Protein AF-A0A534X6H8-F1 (afdb_monomer_lite)

pLDDT: mean 91.08, std 9.08, range [45.31, 97.31]

Structure (mmCIF, N/CA/C/O backbone):
data_AF-A0A534X6H8-F1
#
_entry.id   AF-A0A534X6H8-F1
#
loop_
_atom_site.group_PDB
_atom_site.id
_atom_site.type_symbol
_atom_site.label_atom_id
_atom_site.label_alt_id
_atom_site.label_comp_id
_atom_site.label_asym_id
_atom_site.label_entity_id
_atom_site.label_seq_id
_atom_site.pdbx_PDB_ins_code
_atom_site.Cartn_x
_atom_site.Cartn_y
_atom_site.Cartn_z
_atom_site.occupancy
_atom_site.B_iso_or_equiv
_atom_site.auth_seq_id
_atom_site.auth_comp_id
_atom_site.auth_asym_id
_atom_site.auth_atom_id
_atom_site.pdbx_PDB_model_num
ATOM 1 N N . MET A 1 1 ? 26.297 8.197 7.533 1.00 79.06 1 MET A N 1
ATOM 2 C CA . MET A 1 1 ? 25.277 7.153 7.810 1.00 79.06 1 MET A CA 1
ATOM 3 C C . MET A 1 1 ? 23.885 7.771 7.737 1.00 79.06 1 MET A C 1
ATOM 5 O O . MET A 1 1 ? 23.740 8.913 8.152 1.00 79.06 1 MET A O 1
ATOM 9 N N . LYS A 1 2 ? 22.874 7.069 7.199 1.00 85.75 2 LYS A N 1
ATOM 10 C C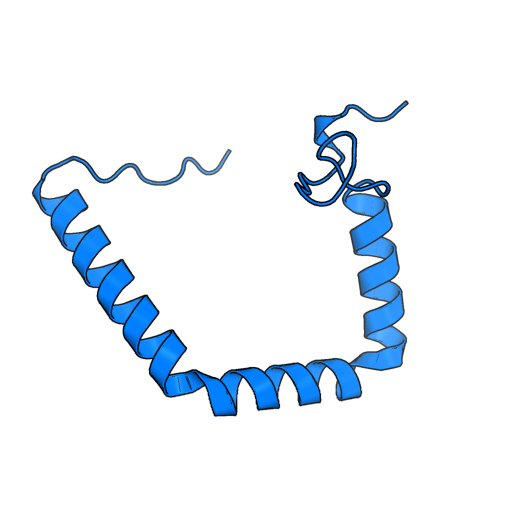A . LYS A 1 2 ? 21.484 7.570 7.191 1.00 85.75 2 LYS A CA 1
ATOM 11 C C . LYS A 1 2 ? 20.822 7.353 8.559 1.00 85.75 2 LYS A C 1
ATOM 13 O O . LYS A 1 2 ? 21.097 6.329 9.185 1.00 85.75 2 LYS A O 1
ATOM 18 N N . PRO A 1 3 ? 19.935 8.258 9.014 1.00 91.31 3 PRO A N 1
ATOM 19 C CA . PRO A 1 3 ? 19.207 8.058 10.259 1.00 91.31 3 PRO A CA 1
ATOM 20 C C . PRO A 1 3 ? 18.273 6.854 10.138 1.00 91.31 3 PRO A C 1
ATOM 22 O O . PRO A 1 3 ? 17.749 6.562 9.061 1.00 91.31 3 PRO A O 1
ATOM 25 N N . LEU A 1 4 ? 17.997 6.186 11.259 1.00 86.75 4 LEU A N 1
ATOM 26 C CA . LEU A 1 4 ? 17.121 5.017 11.272 1.00 86.75 4 LEU A CA 1
ATOM 27 C C . LEU A 1 4 ? 15.719 5.329 10.702 1.00 86.75 4 LEU A C 1
ATOM 29 O O . LEU A 1 4 ? 15.079 4.455 10.117 1.00 86.75 4 LEU A O 1
ATOM 33 N N . SER A 1 5 ? 15.231 6.567 10.844 1.00 88.94 5 SER A N 1
ATOM 34 C CA . SER A 1 5 ? 13.958 7.036 10.267 1.00 88.94 5 SER A CA 1
ATOM 35 C C . SER A 1 5 ? 13.892 6.940 8.738 1.00 88.94 5 SER A C 1
ATOM 37 O O . SER A 1 5 ? 12.795 6.864 8.191 1.00 88.94 5 SER A O 1
ATOM 39 N N . ALA A 1 6 ? 15.035 6.881 8.049 1.00 91.44 6 ALA A N 1
ATOM 40 C CA . ALA A 1 6 ? 15.099 6.698 6.601 1.00 91.44 6 ALA A CA 1
ATOM 41 C C . ALA A 1 6 ? 14.761 5.262 6.156 1.00 91.44 6 ALA A C 1
ATOM 43 O O . ALA A 1 6 ? 14.598 5.015 4.959 1.00 91.44 6 ALA A O 1
ATOM 44 N N . PHE A 1 7 ? 14.665 4.311 7.090 1.00 92.69 7 PHE A N 1
ATOM 45 C CA . PHE A 1 7 ? 14.388 2.902 6.824 1.00 92.69 7 PHE A CA 1
ATOM 46 C C . PHE A 1 7 ? 12.963 2.550 7.250 1.00 92.69 7 PHE A C 1
ATOM 48 O O . PHE A 1 7 ? 12.515 2.876 8.352 1.00 92.69 7 PHE A O 1
ATOM 55 N N . TRP A 1 8 ? 12.235 1.876 6.360 1.00 87.81 8 TRP A N 1
ATOM 56 C CA . TRP A 1 8 ? 10.846 1.497 6.606 1.00 87.81 8 TRP A CA 1
ATOM 57 C C . TRP A 1 8 ? 10.757 0.458 7.720 1.00 87.81 8 TRP A C 1
ATOM 59 O O . TRP A 1 8 ? 11.546 -0.482 7.756 1.00 87.81 8 TRP A O 1
ATOM 69 N N . ARG A 1 9 ? 9.763 0.589 8.603 1.00 90.94 9 ARG A N 1
ATOM 70 C CA . ARG A 1 9 ? 9.485 -0.442 9.610 1.00 90.94 9 ARG A CA 1
ATOM 71 C C . ARG A 1 9 ? 9.040 -1.726 8.919 1.00 90.94 9 ARG A C 1
ATOM 73 O O . ARG A 1 9 ? 8.119 -1.706 8.102 1.00 90.94 9 ARG A O 1
ATOM 80 N N . ARG A 1 10 ? 9.670 -2.839 9.277 1.00 90.00 10 ARG A N 1
ATOM 81 C CA . ARG A 1 10 ? 9.359 -4.166 8.757 1.00 90.00 10 ARG A CA 1
ATOM 82 C C . ARG A 1 10 ? 9.542 -5.189 9.869 1.00 90.00 10 ARG A C 1
ATOM 84 O O . ARG A 1 10 ? 10.655 -5.599 10.154 1.00 90.00 10 ARG A O 1
ATOM 91 N N . ALA A 1 11 ? 8.428 -5.619 10.459 1.00 90.19 11 ALA A N 1
ATOM 92 C CA . ALA A 1 11 ? 8.424 -6.555 11.587 1.00 90.19 11 ALA A CA 1
ATOM 93 C C . ALA A 1 11 ? 9.055 -7.923 11.263 1.00 90.19 11 ALA A C 1
ATOM 95 O O . ALA A 1 11 ? 9.492 -8.620 12.163 1.00 90.19 11 ALA A O 1
ATOM 96 N N . ALA A 1 12 ? 9.115 -8.296 9.981 1.00 89.81 12 ALA A N 1
ATOM 97 C CA . ALA A 1 12 ? 9.757 -9.529 9.531 1.00 89.81 12 ALA A CA 1
ATOM 98 C C . ALA A 1 12 ? 11.301 -9.469 9.523 1.00 89.81 12 ALA A C 1
ATOM 100 O O . ALA A 1 12 ? 11.934 -10.481 9.245 1.00 89.81 12 ALA A O 1
ATOM 101 N N . CYS A 1 13 ? 11.909 -8.300 9.751 1.00 89.44 13 CYS A N 1
ATOM 102 C CA . CYS A 1 13 ? 13.363 -8.154 9.840 1.00 89.44 13 CYS A CA 1
ATOM 103 C C . CYS A 1 13 ? 13.831 -8.238 11.306 1.00 89.44 13 CYS A C 1
ATOM 105 O O . CYS A 1 13 ? 13.106 -7.746 12.173 1.00 89.44 13 CYS A O 1
ATOM 107 N N . PRO A 1 14 ? 15.038 -8.770 11.593 1.00 88.31 14 PRO A N 1
ATOM 108 C CA . PRO A 1 14 ? 15.545 -8.922 12.964 1.00 88.31 14 PRO A CA 1
ATOM 109 C C . PRO A 1 14 ? 15.590 -7.622 13.782 1.00 88.31 14 PRO A C 1
ATOM 111 O O . PRO A 1 14 ? 15.282 -7.618 14.966 1.00 88.31 14 PRO A O 1
ATOM 114 N N . ASP A 1 15 ? 15.930 -6.504 13.142 1.00 87.00 15 ASP A N 1
ATOM 115 C CA . ASP A 1 15 ? 16.006 -5.161 13.735 1.00 87.00 15 ASP A CA 1
ATOM 116 C C . ASP A 1 15 ? 14.695 -4.359 13.586 1.00 87.00 15 ASP A C 1
ATOM 118 O O . ASP A 1 15 ? 14.619 -3.167 13.901 1.00 87.00 15 ASP A O 1
ATOM 122 N N . GLY A 1 16 ? 13.648 -4.996 13.054 1.00 91.06 16 GLY A N 1
ATOM 123 C CA . GLY A 1 16 ? 12.363 -4.373 12.774 1.00 91.06 16 GLY A CA 1
ATOM 124 C C . GLY A 1 16 ? 12.393 -3.338 11.645 1.00 91.06 16 GLY A C 1
ATOM 125 O O . GLY A 1 16 ? 11.415 -2.590 11.495 1.00 91.06 16 GLY A O 1
ATOM 126 N N . ARG A 1 17 ? 13.469 -3.254 10.846 1.00 90.50 17 ARG A N 1
ATOM 127 C CA . ARG A 1 17 ? 13.596 -2.288 9.745 1.00 90.50 17 ARG A CA 1
ATOM 128 C C . ARG A 1 17 ? 14.023 -2.936 8.437 1.00 90.50 17 ARG A C 1
ATOM 130 O O . ARG A 1 17 ? 14.591 -4.016 8.363 1.00 90.50 17 ARG A O 1
ATOM 137 N N . ASP A 1 18 ? 13.656 -2.285 7.345 1.00 90.06 18 ASP A N 1
ATOM 138 C CA . ASP A 1 18 ? 14.080 -2.701 6.019 1.00 90.06 18 ASP A CA 1
ATOM 139 C C . ASP A 1 18 ? 15.584 -2.447 5.844 1.00 90.06 18 ASP A C 1
ATOM 141 O O . ASP A 1 18 ? 16.095 -1.415 6.276 1.00 90.06 18 ASP A O 1
ATOM 145 N N . ARG A 1 19 ? 16.283 -3.358 5.160 1.00 88.81 19 ARG A N 1
ATOM 146 C CA . ARG A 1 19 ? 17.712 -3.212 4.847 1.00 88.81 19 ARG A CA 1
ATOM 147 C C . ARG A 1 19 ? 17.965 -2.013 3.931 1.00 88.81 19 ARG A C 1
ATOM 149 O O . ARG A 1 19 ? 19.078 -1.497 3.873 1.00 88.81 19 ARG A O 1
ATOM 156 N N . TRP A 1 20 ? 16.958 -1.604 3.158 1.00 90.94 20 TRP A N 1
ATOM 157 C CA . TRP A 1 20 ? 17.069 -0.512 2.199 1.00 90.94 20 TRP A CA 1
ATOM 158 C C . TRP A 1 20 ? 16.357 0.737 2.707 1.00 90.94 20 TRP A C 1
ATOM 160 O O . TRP A 1 20 ? 15.187 0.700 3.100 1.00 90.94 20 TRP A O 1
ATOM 170 N N . CYS A 1 21 ? 17.045 1.879 2.633 1.00 92.44 21 CYS A N 1
ATOM 171 C CA . CYS A 1 21 ? 16.403 3.158 2.915 1.00 92.44 21 CYS A CA 1
ATOM 172 C C . CYS A 1 21 ? 15.301 3.454 1.879 1.00 92.44 21 CYS A C 1
ATOM 174 O O . CYS A 1 21 ? 15.320 2.936 0.755 1.00 92.44 21 CYS A O 1
ATOM 176 N N . GLY A 1 22 ? 14.337 4.300 2.250 1.00 89.88 22 GLY A N 1
ATOM 177 C CA . GLY A 1 22 ? 13.163 4.611 1.433 1.00 89.88 22 GLY A CA 1
ATOM 178 C C . GLY A 1 22 ? 13.505 5.116 0.030 1.00 89.88 22 GLY A C 1
ATOM 179 O O . GLY A 1 22 ? 12.872 4.695 -0.935 1.00 89.88 22 GLY A O 1
ATOM 180 N N . GLU A 1 23 ? 14.547 5.939 -0.100 1.00 92.81 23 GLU A N 1
ATOM 181 C CA . GLU A 1 23 ? 15.036 6.423 -1.396 1.00 92.81 23 GLU A CA 1
ATOM 182 C C . GLU A 1 23 ? 15.574 5.294 -2.277 1.00 92.81 23 GLU A C 1
ATOM 184 O O . GLU A 1 23 ? 15.161 5.175 -3.428 1.00 92.81 23 GLU A O 1
ATOM 189 N N . CYS A 1 24 ? 16.457 4.438 -1.749 1.00 93.38 24 CYS A N 1
ATOM 190 C CA . CYS A 1 24 ? 17.047 3.333 -2.512 1.00 93.38 24 CYS A CA 1
ATOM 191 C C . CYS A 1 24 ? 15.972 2.339 -2.951 1.00 93.38 24 CYS A C 1
ATOM 193 O O . CYS A 1 24 ? 15.912 1.947 -4.117 1.00 93.38 24 CYS A O 1
ATOM 195 N N . ARG A 1 25 ? 15.063 1.993 -2.033 1.00 92.12 25 ARG A N 1
ATOM 196 C CA . ARG A 1 25 ? 13.919 1.127 -2.321 1.00 92.12 25 ARG A CA 1
ATOM 197 C C . ARG A 1 25 ? 12.997 1.731 -3.373 1.00 92.12 25 ARG A C 1
ATOM 199 O O . ARG A 1 25 ? 12.613 1.037 -4.311 1.00 92.12 25 ARG A O 1
ATOM 206 N N . GLY A 1 26 ? 12.666 3.014 -3.248 1.00 92.00 26 GLY A N 1
ATOM 207 C CA . GLY A 1 26 ? 11.845 3.727 -4.223 1.00 92.00 26 GLY A CA 1
ATOM 208 C C . GLY A 1 26 ? 12.527 3.854 -5.586 1.00 92.00 26 GLY A C 1
ATOM 209 O O . GLY A 1 26 ? 11.880 3.687 -6.616 1.00 92.00 26 GLY A O 1
ATOM 210 N N . GLY A 1 27 ? 13.836 4.110 -5.616 1.00 95.50 27 GLY A N 1
ATOM 211 C CA . GLY A 1 27 ? 14.641 4.178 -6.836 1.00 95.50 27 GLY A CA 1
ATOM 212 C C . GLY A 1 27 ? 14.668 2.849 -7.583 1.00 95.50 27 GLY A C 1
ATOM 213 O O . GLY A 1 27 ? 14.347 2.807 -8.769 1.00 95.50 27 GLY A O 1
ATOM 214 N N . TYR A 1 28 ? 14.962 1.756 -6.880 1.00 94.56 28 TYR A N 1
ATOM 215 C CA . TYR A 1 28 ? 14.886 0.413 -7.451 1.00 94.56 28 TYR A CA 1
ATOM 216 C C . TYR A 1 28 ? 13.482 0.081 -7.948 1.00 94.56 28 TYR A C 1
ATOM 218 O O . TYR A 1 28 ? 13.328 -0.360 -9.081 1.00 94.56 28 TYR A O 1
ATOM 226 N N . PHE A 1 29 ? 12.450 0.340 -7.139 1.00 93.00 29 PHE A N 1
ATOM 227 C CA . PHE A 1 29 ? 11.076 0.039 -7.528 1.00 93.00 29 PHE A CA 1
ATOM 228 C C . PHE A 1 29 ? 10.654 0.817 -8.779 1.00 93.00 29 PHE A C 1
ATOM 230 O O . PHE A 1 29 ? 10.023 0.248 -9.664 1.00 93.00 29 PHE A O 1
ATOM 237 N N . ARG A 1 30 ? 11.051 2.091 -8.904 1.00 95.12 30 ARG A N 1
ATOM 238 C CA . ARG A 1 30 ? 10.809 2.888 -10.116 1.00 95.12 30 ARG A CA 1
ATOM 239 C C . ARG A 1 30 ? 11.504 2.297 -11.341 1.00 95.12 30 ARG A C 1
ATOM 241 O O . ARG A 1 30 ? 10.850 2.151 -12.368 1.00 95.12 30 ARG A O 1
ATOM 248 N N . LYS A 1 31 ? 12.782 1.915 -11.223 1.00 96.75 31 LYS A N 1
ATOM 249 C CA . LYS A 1 31 ? 13.526 1.246 -12.307 1.00 96.75 31 LYS A CA 1
ATOM 250 C C . LYS A 1 31 ? 12.856 -0.069 -12.707 1.00 96.75 31 LYS A C 1
ATOM 252 O O . LYS A 1 31 ? 12.580 -0.287 -13.878 1.00 96.75 31 LYS A O 1
ATOM 257 N N . TRP A 1 32 ? 12.500 -0.899 -11.730 1.00 96.50 32 TRP A N 1
ATOM 258 C CA . TRP A 1 32 ? 11.814 -2.165 -11.975 1.00 96.50 32 TRP A CA 1
ATOM 259 C C . TRP A 1 32 ? 10.452 -1.960 -12.657 1.00 96.50 32 TRP A C 1
ATOM 261 O O . TRP A 1 32 ? 10.144 -2.654 -13.624 1.00 96.50 32 TRP A O 1
ATOM 271 N N . CYS A 1 33 ? 9.667 -0.969 -12.218 1.00 94.94 33 CYS A N 1
ATOM 272 C CA . CYS A 1 33 ? 8.388 -0.600 -12.830 1.00 94.94 33 CYS A CA 1
ATOM 273 C C . CYS A 1 33 ? 8.528 -0.009 -14.235 1.00 94.94 33 CYS A C 1
ATOM 275 O O . CYS A 1 33 ? 7.570 -0.091 -14.997 1.00 94.94 33 CYS A O 1
ATOM 277 N N . ALA A 1 34 ? 9.662 0.600 -14.589 1.00 94.75 34 ALA A N 1
ATOM 278 C CA . ALA A 1 34 ? 9.903 1.038 -15.962 1.00 94.75 34 ALA A CA 1
ATOM 279 C C . ALA A 1 34 ? 10.018 -0.167 -16.909 1.00 94.75 34 ALA A C 1
ATOM 281 O O . ALA A 1 34 ? 9.443 -0.134 -17.990 1.00 94.75 34 ALA A O 1
ATOM 282 N N . THR A 1 35 ? 10.659 -1.251 -16.467 1.00 96.06 35 THR A N 1
ATOM 283 C CA . THR A 1 35 ? 10.833 -2.475 -17.266 1.00 96.06 35 THR A CA 1
ATOM 284 C C . THR A 1 35 ? 9.629 -3.427 -17.199 1.00 96.06 35 THR A C 1
ATOM 286 O O . THR A 1 35 ? 9.341 -4.118 -18.166 1.00 96.06 35 THR A O 1
ATOM 289 N N . HIS A 1 36 ? 8.893 -3.468 -16.082 1.00 96.00 36 HIS A N 1
ATOM 290 C CA . HIS A 1 36 ? 7.852 -4.483 -15.823 1.00 96.00 36 HIS A CA 1
ATOM 291 C C . HIS A 1 36 ? 6.444 -3.893 -15.659 1.00 96.00 36 HIS A C 1
ATOM 293 O O . HIS A 1 36 ? 5.581 -4.493 -15.006 1.00 96.00 36 HIS A O 1
ATOM 299 N N . ARG A 1 37 ? 6.207 -2.696 -16.210 1.00 93.56 37 ARG A N 1
ATOM 300 C CA . ARG A 1 37 ? 4.983 -1.909 -15.993 1.00 93.56 37 ARG A CA 1
ATOM 301 C C . ARG A 1 37 ? 3.711 -2.715 -16.242 1.00 93.56 37 ARG A C 1
ATOM 303 O O . ARG A 1 37 ? 2.816 -2.725 -15.396 1.00 93.56 37 ARG A O 1
ATOM 310 N N . ASP A 1 38 ? 3.644 -3.405 -17.372 1.00 94.94 38 ASP A N 1
ATOM 311 C CA . ASP A 1 38 ? 2.419 -4.074 -17.811 1.00 94.94 38 ASP A CA 1
ATOM 312 C C . ASP A 1 38 ? 2.119 -5.326 -16.995 1.00 94.94 38 ASP A C 1
ATOM 314 O O . ASP A 1 38 ? 0.985 -5.515 -16.544 1.00 94.94 38 ASP A O 1
ATOM 318 N N . ALA A 1 39 ? 3.141 -6.132 -16.701 1.00 94.44 39 ALA A N 1
ATOM 319 C CA . ALA A 1 39 ? 3.015 -7.283 -15.812 1.00 94.44 39 ALA A CA 1
ATOM 320 C C . ALA A 1 39 ? 2.570 -6.853 -14.403 1.00 94.44 39 ALA A C 1
ATOM 322 O O . ALA A 1 39 ? 1.645 -7.432 -13.819 1.00 94.44 39 ALA A O 1
ATOM 323 N N . TYR A 1 40 ? 3.170 -5.784 -13.869 1.00 93.94 40 TYR A N 1
ATOM 324 C CA . TYR A 1 40 ? 2.783 -5.220 -12.579 1.00 93.94 40 TYR A CA 1
ATOM 325 C C . TYR A 1 40 ? 1.327 -4.739 -12.577 1.00 93.94 40 TYR A C 1
ATOM 327 O O . TYR A 1 40 ? 0.551 -5.128 -11.697 1.00 93.94 40 TYR A O 1
ATOM 335 N N . ASN A 1 41 ? 0.937 -3.938 -13.570 1.00 94.38 41 ASN A N 1
ATOM 336 C CA . ASN A 1 41 ? -0.411 -3.386 -13.688 1.00 94.38 41 ASN A CA 1
ATOM 337 C C . ASN A 1 41 ? -1.466 -4.477 -13.881 1.00 94.38 41 ASN A C 1
ATOM 339 O O . ASN A 1 41 ? -2.540 -4.409 -13.282 1.00 94.38 41 ASN A O 1
ATOM 343 N N . THR A 1 42 ? -1.158 -5.508 -14.664 1.00 96.88 42 THR A N 1
ATOM 344 C CA . THR A 1 42 ? -2.040 -6.661 -14.884 1.00 96.88 42 THR A CA 1
ATOM 345 C C . THR A 1 42 ? -2.306 -7.394 -13.577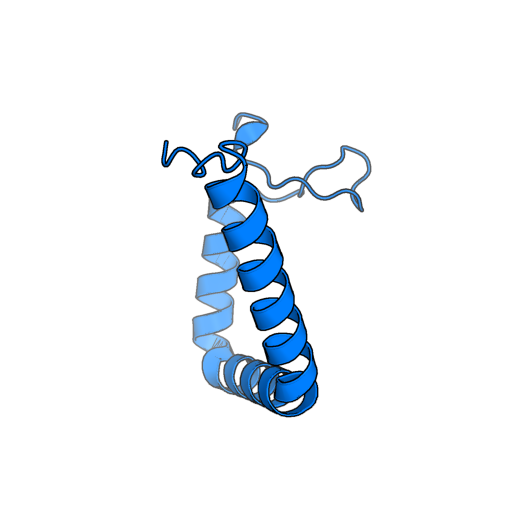 1.00 96.88 42 THR A C 1
ATOM 347 O O . THR A 1 42 ? -3.465 -7.597 -13.202 1.00 96.88 42 THR A O 1
ATOM 350 N N . ARG A 1 43 ? -1.252 -7.696 -12.810 1.00 95.00 43 ARG A N 1
ATOM 351 C CA . ARG A 1 43 ? -1.383 -8.312 -11.485 1.00 95.00 43 ARG A CA 1
ATOM 352 C C . ARG A 1 43 ? -2.200 -7.440 -10.529 1.00 95.00 43 ARG A C 1
ATOM 354 O O . ARG A 1 43 ? -3.073 -7.956 -9.832 1.00 95.00 43 ARG A O 1
ATOM 361 N N . GLN A 1 44 ? -1.955 -6.127 -10.509 1.00 94.94 44 GLN A N 1
ATOM 362 C CA . GLN A 1 44 ? -2.723 -5.184 -9.686 1.00 94.94 44 GLN A CA 1
ATOM 363 C C . GLN A 1 44 ? -4.210 -5.193 -10.062 1.00 94.94 44 GLN A C 1
ATOM 365 O O . GLN A 1 44 ? -5.069 -5.368 -9.197 1.00 94.94 44 GLN A O 1
ATOM 370 N N . ARG A 1 45 ? -4.535 -5.079 -11.354 1.00 96.38 45 ARG A N 1
ATOM 371 C CA . ARG A 1 45 ? -5.919 -5.126 -11.853 1.00 96.38 45 ARG A CA 1
ATOM 372 C C . ARG A 1 45 ? -6.605 -6.442 -11.491 1.00 96.38 45 ARG A C 1
ATOM 374 O O . ARG A 1 45 ? -7.744 -6.416 -11.026 1.00 96.38 45 ARG A O 1
ATOM 381 N N . ALA A 1 46 ? -5.919 -7.574 -11.647 1.00 97.25 46 ALA A N 1
ATOM 382 C CA . ALA A 1 46 ? -6.442 -8.885 -11.273 1.00 97.25 46 ALA A CA 1
ATOM 383 C C . ALA A 1 46 ? -6.734 -8.972 -9.767 1.00 97.25 46 ALA A C 1
ATOM 385 O O . ALA A 1 46 ? -7.819 -9.408 -9.374 1.00 97.25 46 ALA A O 1
ATOM 386 N N . TYR A 1 47 ? -5.816 -8.489 -8.923 1.00 96.81 47 TYR A N 1
ATOM 387 C CA . TYR A 1 47 ? -6.022 -8.417 -7.476 1.00 96.81 47 TYR A CA 1
ATOM 388 C C . TYR A 1 47 ? -7.264 -7.592 -7.124 1.00 96.81 47 TYR A C 1
ATOM 390 O O . TYR A 1 47 ? -8.146 -8.087 -6.416 1.00 96.81 47 TYR A O 1
ATOM 398 N N . TYR A 1 48 ? -7.375 -6.369 -7.655 1.00 94.69 48 TYR A N 1
ATOM 399 C CA . TYR A 1 48 ? -8.521 -5.496 -7.398 1.00 94.69 48 TYR A CA 1
ATOM 400 C C . TYR A 1 48 ? -9.832 -6.082 -7.915 1.00 94.69 48 TYR A C 1
ATOM 402 O O . TYR A 1 48 ? -10.846 -5.970 -7.229 1.00 94.69 48 TYR A O 1
ATOM 410 N N . ARG A 1 49 ? -9.825 -6.736 -9.083 1.00 96.06 49 ARG A N 1
ATOM 411 C CA . ARG A 1 49 ? -11.011 -7.401 -9.637 1.00 96.06 49 ARG A CA 1
ATOM 412 C C . ARG A 1 49 ? -11.494 -8.510 -8.703 1.00 96.06 49 ARG A C 1
ATOM 414 O O . ARG A 1 49 ? -12.657 -8.491 -8.313 1.00 96.06 49 ARG A O 1
ATOM 421 N N . ARG A 1 50 ? -10.595 -9.407 -8.279 1.00 96.75 50 ARG A N 1
ATOM 422 C CA . ARG A 1 50 ? -10.913 -10.524 -7.368 1.00 96.75 50 ARG A CA 1
ATOM 423 C C . ARG A 1 50 ? -11.370 -10.047 -5.988 1.00 96.75 50 ARG A C 1
ATOM 425 O O . ARG A 1 50 ? -12.244 -10.647 -5.381 1.00 96.75 50 ARG A O 1
ATOM 432 N N . ASN A 1 51 ? -10.805 -8.947 -5.495 1.00 96.81 51 ASN A N 1
ATOM 433 C CA . ASN A 1 51 ? -11.038 -8.472 -4.129 1.00 96.81 51 ASN A CA 1
ATOM 434 C C . ASN A 1 51 ? -12.025 -7.301 -4.040 1.00 96.81 51 ASN A C 1
ATOM 436 O O . ASN A 1 51 ? -12.187 -6.720 -2.965 1.00 96.81 51 ASN A O 1
ATOM 440 N N . ARG A 1 52 ? -12.689 -6.927 -5.141 1.00 95.50 52 ARG A N 1
ATOM 441 C CA . ARG A 1 52 ? -13.488 -5.695 -5.226 1.00 95.50 52 ARG A CA 1
ATOM 442 C C . ARG A 1 52 ? -14.549 -5.603 -4.131 1.00 95.50 52 ARG A C 1
ATOM 444 O O . ARG A 1 52 ? -14.679 -4.555 -3.500 1.00 95.50 52 ARG A O 1
ATOM 451 N N . ALA A 1 53 ? -15.292 -6.684 -3.898 1.00 96.44 53 ALA A N 1
ATOM 452 C CA . ALA A 1 53 ? -16.339 -6.732 -2.879 1.00 96.44 53 ALA A CA 1
ATOM 453 C C . ALA A 1 53 ? -15.759 -6.584 -1.463 1.00 96.44 53 ALA A C 1
ATOM 455 O O . ALA A 1 53 ? -16.198 -5.713 -0.714 1.00 96.44 53 ALA A O 1
ATOM 456 N N . ARG A 1 54 ? -14.707 -7.350 -1.142 1.00 97.19 54 ARG A N 1
ATOM 457 C CA . ARG A 1 54 ? -13.996 -7.288 0.145 1.00 97.19 54 ARG A CA 1
ATOM 458 C C . ARG A 1 54 ? -13.461 -5.886 0.437 1.00 97.19 54 ARG A C 1
ATOM 460 O O . ARG A 1 54 ? -13.697 -5.347 1.513 1.00 97.19 54 ARG A O 1
ATOM 467 N N . LEU A 1 55 ? -12.791 -5.265 -0.535 1.00 96.12 55 LEU A N 1
ATOM 468 C CA . LEU A 1 55 ? -12.246 -3.910 -0.394 1.00 96.12 55 LEU A CA 1
ATOM 469 C C . LEU A 1 55 ? -13.353 -2.865 -0.212 1.00 96.12 55 LEU A C 1
ATOM 471 O O . LEU A 1 55 ? -13.214 -1.945 0.592 1.00 96.12 55 LEU A O 1
ATOM 475 N N . ARG A 1 56 ? -14.482 -3.010 -0.918 1.00 96.25 56 ARG A N 1
ATOM 476 C CA . ARG A 1 56 ? -15.650 -2.136 -0.735 1.00 96.25 56 ARG A CA 1
ATOM 477 C C . ARG A 1 56 ? -16.285 -2.308 0.642 1.00 96.25 56 ARG A C 1
ATOM 479 O O . ARG A 1 56 ? -16.636 -1.302 1.252 1.00 96.25 56 ARG A O 1
ATOM 486 N N . ALA A 1 57 ? -16.426 -3.538 1.128 1.00 96.75 57 ALA A N 1
ATOM 487 C CA . ALA A 1 57 ? -16.951 -3.819 2.462 1.00 96.75 57 ALA A CA 1
ATOM 488 C C . ALA A 1 57 ? -16.061 -3.192 3.543 1.00 96.75 57 ALA A C 1
ATOM 490 O O . ALA A 1 57 ? -16.549 -2.398 4.347 1.00 96.75 57 ALA A O 1
ATOM 491 N N . TYR A 1 58 ? -14.751 -3.428 3.459 1.00 95.94 58 TYR A N 1
ATOM 492 C CA . TYR A 1 58 ? -13.760 -2.811 4.338 1.00 95.94 58 TYR A CA 1
ATOM 493 C C . TYR A 1 58 ? -13.846 -1.276 4.322 1.00 95.94 58 TYR A C 1
ATOM 495 O O . TYR A 1 58 ? -13.925 -0.639 5.369 1.00 95.94 58 TYR A O 1
ATOM 503 N N . ASN A 1 59 ? -13.913 -0.658 3.137 1.00 96.31 59 ASN A N 1
ATOM 504 C CA . ASN A 1 59 ? -14.036 0.798 3.019 1.00 96.31 59 ASN A CA 1
ATOM 505 C C . ASN A 1 59 ? -15.347 1.330 3.614 1.00 96.31 59 ASN A C 1
ATOM 507 O O . ASN A 1 59 ? -15.353 2.381 4.259 1.00 96.31 59 ASN A O 1
ATOM 511 N N . ARG A 1 60 ? -16.466 0.619 3.426 1.00 97.31 60 ARG A N 1
ATOM 512 C CA . ARG A 1 60 ? -17.752 0.984 4.040 1.00 97.31 60 ARG A CA 1
ATOM 513 C C . ARG A 1 60 ? -17.660 0.942 5.559 1.00 97.31 60 ARG A C 1
ATOM 515 O O . ARG A 1 60 ? -18.110 1.883 6.213 1.00 97.31 60 ARG A O 1
ATOM 522 N N . GLU A 1 61 ? -17.071 -0.110 6.113 1.00 97.00 61 GLU A N 1
ATOM 523 C CA . GLU A 1 61 ? -16.870 -0.258 7.552 1.00 97.00 61 GLU A CA 1
ATOM 524 C C . GLU A 1 61 ? -15.953 0.836 8.106 1.00 97.00 61 GLU A C 1
ATOM 526 O O . GLU A 1 61 ? -16.314 1.520 9.067 1.00 97.00 61 GLU A O 1
ATOM 531 N N . TYR A 1 62 ? -14.828 1.095 7.437 1.00 94.94 62 TYR A N 1
ATOM 532 C CA . TYR A 1 62 ? -13.924 2.187 7.779 1.00 94.94 62 TYR A CA 1
ATOM 533 C C . TYR A 1 62 ? -14.661 3.532 7.834 1.00 94.94 62 TYR A C 1
ATOM 535 O O . TYR A 1 62 ? -14.543 4.258 8.822 1.00 94.94 62 TYR A O 1
ATOM 543 N N . GLN A 1 63 ? -15.477 3.854 6.823 1.00 95.31 63 GLN A N 1
ATOM 544 C CA . GLN A 1 63 ? -16.249 5.102 6.798 1.00 95.31 63 GLN A CA 1
ATOM 545 C C . GLN A 1 63 ? -17.355 5.143 7.861 1.00 95.31 63 GLN A C 1
ATOM 547 O O . GLN A 1 63 ? -17.656 6.217 8.385 1.00 95.31 63 GLN A O 1
ATOM 552 N N . ARG A 1 64 ? -17.974 4.006 8.206 1.00 95.69 64 ARG A N 1
ATOM 553 C CA . ARG A 1 64 ? -18.924 3.918 9.332 1.00 95.69 64 ARG A CA 1
ATOM 554 C C . ARG A 1 64 ? -18.217 4.220 10.652 1.00 95.69 64 ARG A C 1
ATOM 556 O O . ARG A 1 64 ? -18.670 5.088 11.396 1.00 95.69 64 ARG A O 1
ATOM 563 N N . ARG A 1 65 ? -17.079 3.570 10.911 1.00 94.88 65 ARG A N 1
ATOM 564 C CA . ARG A 1 65 ? -16.256 3.797 12.108 1.00 94.88 65 ARG A CA 1
ATOM 565 C C . ARG A 1 65 ? -15.778 5.244 12.191 1.00 94.88 65 ARG A C 1
ATOM 567 O O . ARG A 1 65 ? -15.932 5.878 13.228 1.00 94.88 65 ARG A O 1
ATOM 574 N N . ARG A 1 66 ? -15.261 5.789 11.089 1.00 94.00 66 ARG A N 1
ATOM 575 C CA . ARG A 1 66 ? -14.816 7.184 10.987 1.00 94.00 66 ARG A CA 1
ATOM 576 C C . ARG A 1 66 ? -15.942 8.167 11.321 1.00 94.00 66 ARG A C 1
ATOM 578 O O . ARG A 1 66 ? -15.728 9.076 12.114 1.00 94.00 66 ARG A O 1
ATOM 585 N N . ARG A 1 67 ? -17.149 7.966 10.777 1.00 95.12 67 ARG A N 1
ATOM 586 C CA . ARG A 1 67 ? -18.324 8.797 11.103 1.00 95.12 67 ARG A CA 1
ATOM 587 C C . ARG A 1 67 ? -18.718 8.705 12.579 1.00 95.12 67 ARG A C 1
ATOM 589 O O . ARG A 1 67 ? -19.004 9.735 13.178 1.00 95.12 67 ARG A O 1
ATOM 596 N N . ARG A 1 68 ? -18.687 7.508 13.178 1.00 95.00 68 ARG A N 1
ATOM 597 C CA . ARG A 1 68 ? -18.929 7.326 14.624 1.00 95.00 68 ARG A CA 1
ATOM 598 C C . ARG A 1 68 ? 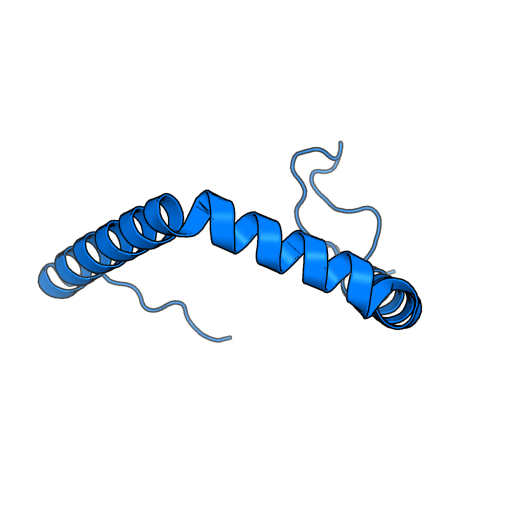-17.903 8.080 15.470 1.00 95.00 68 ARG A C 1
ATOM 600 O O . ARG A 1 68 ? -18.285 8.788 16.390 1.00 95.00 68 ARG A O 1
ATOM 607 N N . LEU A 1 69 ? -16.621 7.981 15.120 1.00 94.31 69 LEU A N 1
ATOM 608 C CA . LEU A 1 69 ? -15.551 8.701 15.813 1.00 94.31 69 LEU A CA 1
ATOM 609 C C . LEU A 1 69 ? -15.696 10.221 15.684 1.00 94.31 69 LEU A C 1
ATOM 611 O O . LEU A 1 69 ? -15.457 10.919 16.662 1.00 94.31 69 LEU A O 1
ATOM 615 N N . MET A 1 70 ? -16.107 10.729 14.516 1.00 93.06 70 MET A N 1
ATOM 616 C CA . MET A 1 70 ? -16.367 12.162 14.332 1.00 93.06 70 MET A CA 1
ATOM 617 C C . MET A 1 70 ? -17.524 12.639 15.203 1.00 93.06 70 MET A C 1
ATOM 619 O O . MET A 1 70 ? -17.368 13.622 15.914 1.00 93.06 70 MET A O 1
ATOM 623 N N . ARG A 1 71 ? -18.646 11.907 15.209 1.00 92.75 71 ARG A N 1
ATOM 624 C CA . ARG A 1 71 ? -19.792 12.222 16.077 1.00 92.75 71 ARG A CA 1
ATOM 625 C C . ARG A 1 71 ? -19.421 12.211 17.560 1.00 92.75 71 ARG A C 1
ATOM 627 O O . ARG A 1 71 ? -19.912 13.037 18.308 1.00 92.75 71 ARG A O 1
ATOM 634 N N . ALA A 1 72 ? -18.540 11.303 17.972 1.00 94.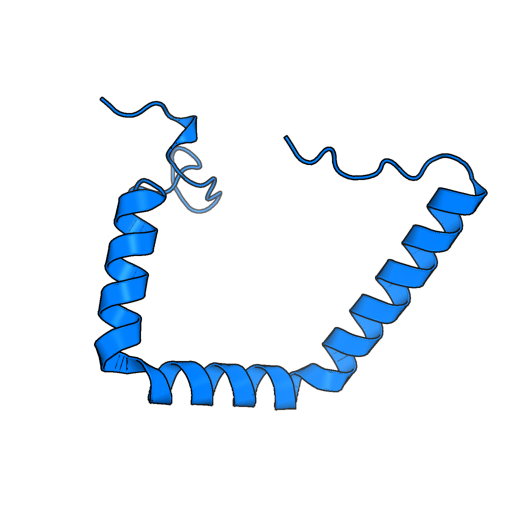25 72 ALA A N 1
ATOM 635 C CA . ALA A 1 72 ? -18.062 11.211 19.348 1.00 94.25 72 ALA A CA 1
ATOM 636 C C . ALA A 1 72 ? -16.939 12.212 19.695 1.00 94.25 72 ALA A C 1
ATOM 638 O O . ALA A 1 72 ? -16.365 12.104 20.774 1.00 94.25 72 ALA A O 1
ATOM 639 N N . GLY A 1 73 ? -16.532 13.102 18.777 1.00 91.38 73 GLY A N 1
ATOM 640 C CA . GLY A 1 73 ? -15.395 14.016 18.976 1.00 91.38 73 GLY A CA 1
ATOM 641 C C . GLY A 1 73 ? -14.025 13.325 19.097 1.00 91.38 73 GLY A C 1
ATOM 642 O O . GLY A 1 73 ? -13.018 13.963 19.379 1.00 91.38 73 GLY A O 1
ATOM 643 N N . ARG A 1 74 ? -13.953 12.008 18.870 1.00 91.00 74 ARG A N 1
ATOM 644 C CA . ARG A 1 74 ? -12.741 1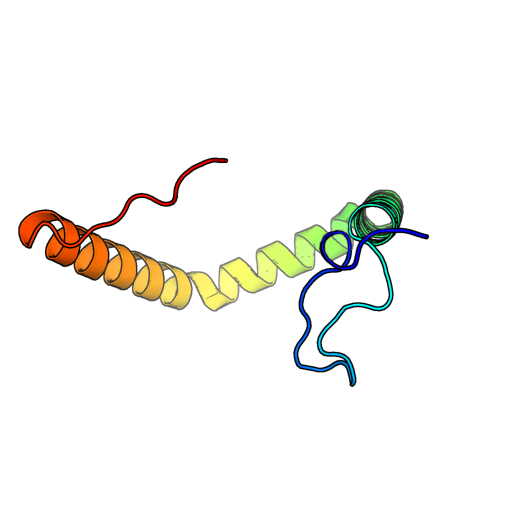1.176 19.017 1.00 91.00 74 ARG A CA 1
ATOM 645 C C . ARG A 1 74 ? -11.984 10.984 17.704 1.00 91.00 74 ARG A C 1
ATOM 647 O O . ARG A 1 74 ? -10.987 10.262 17.656 1.00 91.00 74 ARG A O 1
ATOM 654 N N . TRP A 1 75 ? -12.463 11.578 16.614 1.00 88.12 75 TRP A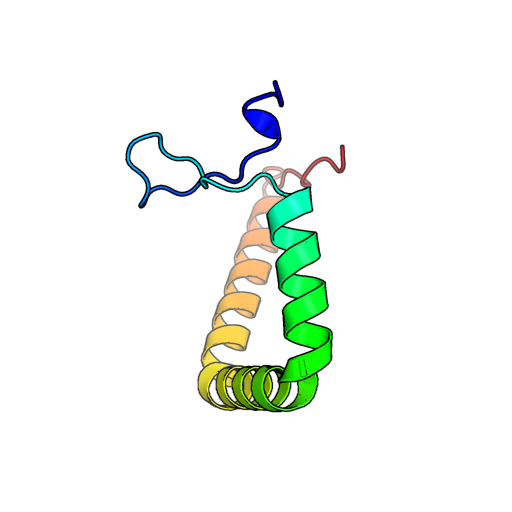 N 1
ATOM 655 C CA . TRP A 1 75 ? -11.776 11.515 15.332 1.00 88.12 75 TRP A CA 1
ATOM 656 C C . TRP A 1 75 ? -10.578 12.461 15.317 1.00 88.12 75 TRP A C 1
ATOM 658 O O . TRP A 1 75 ? -10.729 13.672 15.195 1.00 88.12 75 TRP A O 1
ATOM 668 N N . LYS A 1 76 ? -9.372 11.896 15.380 1.00 82.88 76 LYS A N 1
ATOM 669 C CA . LYS A 1 76 ? -8.136 12.648 15.157 1.00 82.88 76 LYS A CA 1
ATOM 670 C C . LYS A 1 76 ? -7.794 12.594 13.674 1.00 82.88 76 LYS A C 1
ATOM 672 O O . LYS A 1 76 ? -7.480 11.526 13.145 1.00 82.88 76 LYS A O 1
ATOM 677 N N . GLN A 1 77 ? -7.867 13.737 12.994 1.00 74.69 77 GLN A N 1
ATOM 678 C CA . GLN A 1 77 ? -7.319 13.844 11.649 1.00 74.69 77 GLN A CA 1
ATOM 679 C C . GLN A 1 77 ? -5.820 13.570 11.732 1.00 74.69 77 GLN A C 1
ATOM 681 O O . GLN A 1 77 ? -5.120 14.081 12.608 1.00 74.69 77 GLN A O 1
ATOM 686 N N . ARG A 1 78 ? -5.332 12.704 10.847 1.00 69.56 78 ARG A N 1
ATOM 687 C CA . ARG A 1 78 ? -3.904 12.436 10.751 1.00 69.56 78 ARG A CA 1
ATOM 688 C C . ARG A 1 78 ? -3.227 13.761 10.395 1.00 69.56 78 ARG A C 1
ATOM 690 O O . ARG A 1 78 ? -3.501 14.295 9.325 1.00 69.56 78 ARG A O 1
ATOM 697 N N . ARG A 1 79 ? -2.402 14.290 11.305 1.00 59.81 79 ARG A N 1
ATOM 698 C CA . ARG A 1 79 ? -1.577 15.474 11.050 1.00 59.81 79 ARG A CA 1
ATOM 699 C C . ARG A 1 79 ? -0.729 15.187 9.812 1.00 59.81 79 ARG A C 1
ATOM 701 O O . ARG A 1 79 ? 0.037 14.224 9.797 1.00 59.81 79 ARG A O 1
ATOM 708 N N . THR A 1 80 ? -0.945 15.959 8.757 1.00 51.09 80 THR A N 1
ATOM 709 C CA . THR A 1 80 ? -0.004 16.080 7.647 1.00 51.09 80 THR A CA 1
ATOM 710 C C . THR A 1 80 ? 1.153 16.914 8.178 1.00 51.09 80 THR A C 1
ATOM 712 O O . THR A 1 80 ? 1.011 18.124 8.327 1.00 51.09 80 THR A O 1
ATOM 715 N N . SER A 1 81 ? 2.214 16.231 8.610 1.00 45.31 81 SER A N 1
ATOM 716 C CA . SER A 1 81 ? 3.530 16.831 8.841 1.00 45.31 81 SER A CA 1
ATOM 717 C C . SER A 1 81 ? 4.248 17.024 7.518 1.00 45.31 81 SER A C 1
ATOM 719 O O . SER A 1 81 ? 4.035 16.163 6.630 1.00 45.31 81 SER A O 1
#

Sequence (81 aa):
MKPLSAFWRRAACPDGRDRWCGECRGGYFRKWCATHRDAYNTRQRAYYRRNRARLRAYNREYQRRRRRLMRAGRWKQRRTS

Foldseek 3Di:
DDDQVQWDQQCPDPVRTDPDGPVRVVVVVVVVCVVCVVVVVVVVVVVCVVCVVVVVVVVVVVVVVQVVCVVVVNRDDDDPD

Secondary structure (DSSP, 8-state):
---GGGEEE-TTSTTSEEEEEHHHHHHHHHHHHHHSHHHHHHHHHHHHHHHHHHHHHHHHHHHHHHHHHHHTT--------

Radius of gyration: 18.3 Å; chains: 1; bounding box: 45×27×37 Å